Protein AF-A0AAW7ZE45-F1 (afdb_monomer)

Sequence (85 aa):
MDSATPMAKDLVVPYETLEEAISTGEEYFLNEVLRIARITIQNGGKVIIRKEHLNPNRQDIEEFTKLDEIDKWEKGLRRDFQGVK

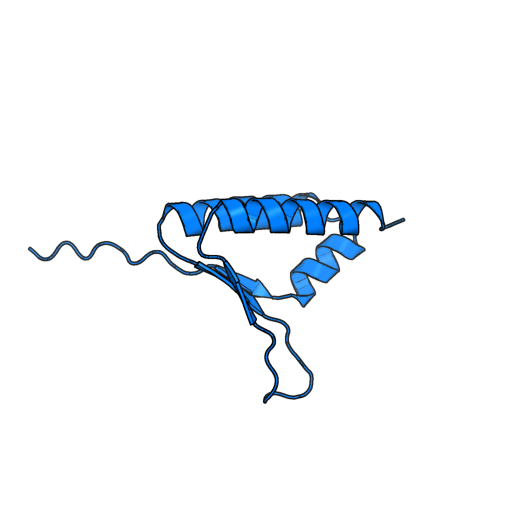Solvent-accessible surface area (backbone atoms only — not comparable to full-atom values): 4935 Å² total; per-residue (Å²): 134,85,79,76,72,78,75,43,65,62,45,76,42,56,38,65,63,53,49,48,33,37,70,71,64,37,58,68,59,55,52,51,52,52,52,51,44,52,51,25,31,75,60,68,13,35,34,34,38,40,41,87,44,98,50,88,91,49,69,58,72,49,78,40,71,48,67,72,53,51,54,53,47,51,56,51,53,54,56,56,39,72,69,55,128

Radius of gyration: 14.61 Å; Cα contacts (8 Å, |Δi|>4): 104; chains: 1; bounding box: 41×36×38 Å

pLDDT: mean 85.1, std 13.38, range [42.09, 97.25]

Structure (mmCIF, N/CA/C/O backbone):
data_AF-A0AAW7ZE45-F1
#
_entry.id   AF-A0AAW7ZE45-F1
#
loop_
_atom_site.group_PDB
_atom_site.id
_atom_site.type_symbol
_atom_site.label_atom_id
_atom_site.label_alt_id
_atom_site.label_comp_id
_atom_site.label_asym_id
_atom_site.label_entity_id
_atom_site.label_seq_id
_atom_site.pdbx_PDB_ins_code
_atom_site.Cartn_x
_atom_site.Cartn_y
_atom_site.Cartn_z
_atom_site.occupancy
_atom_site.B_iso_or_equiv
_atom_site.auth_seq_id
_atom_site.auth_comp_id
_atom_site.auth_asym_id
_atom_site.auth_atom_id
_atom_site.pdbx_PDB_model_num
ATOM 1 N N . MET A 1 1 ? -23.015 24.158 16.942 1.00 46.41 1 MET A N 1
ATOM 2 C CA . MET A 1 1 ? -21.552 23.962 16.914 1.00 46.41 1 MET A CA 1
ATOM 3 C C . MET A 1 1 ? -21.336 22.588 16.320 1.00 46.41 1 MET A C 1
ATOM 5 O O . MET A 1 1 ? -21.368 21.608 17.049 1.00 46.41 1 MET A O 1
ATOM 9 N N . ASP A 1 2 ? -21.250 22.517 14.997 1.00 42.09 2 ASP A N 1
ATOM 10 C CA . ASP A 1 2 ? -20.987 21.267 14.292 1.00 42.09 2 ASP A CA 1
ATOM 11 C C . ASP A 1 2 ? -19.481 21.028 14.311 1.00 42.09 2 ASP A C 1
ATOM 13 O O . ASP A 1 2 ? -18.723 21.638 13.558 1.00 42.09 2 ASP A O 1
ATOM 17 N N . SER A 1 3 ? -19.034 20.178 15.234 1.00 47.09 3 SER A N 1
ATOM 18 C CA . SER A 1 3 ? -17.692 19.612 15.169 1.00 47.09 3 SER A CA 1
ATOM 19 C C . SER A 1 3 ? -17.665 18.667 13.975 1.00 47.09 3 SER A C 1
ATOM 21 O O . SER A 1 3 ? -18.029 17.500 14.098 1.00 47.09 3 SER A O 1
ATOM 23 N N . ALA A 1 4 ? -17.270 19.179 12.809 1.00 51.88 4 ALA A N 1
ATOM 24 C CA . ALA A 1 4 ? -16.885 18.339 11.690 1.00 51.88 4 ALA A CA 1
ATOM 25 C C . ALA A 1 4 ? -15.713 17.476 12.166 1.00 51.88 4 ALA A C 1
ATOM 27 O O . ALA A 1 4 ? -14.586 17.956 12.289 1.00 51.88 4 ALA A O 1
ATOM 28 N N . THR A 1 5 ? -15.986 16.217 12.508 1.00 55.19 5 THR A N 1
ATOM 29 C CA . THR A 1 5 ? -14.934 15.218 12.660 1.00 55.19 5 THR A CA 1
ATOM 30 C C . THR A 1 5 ? -14.155 15.242 11.347 1.00 55.19 5 THR A C 1
ATOM 32 O O . THR A 1 5 ? -14.776 15.033 10.301 1.00 55.19 5 THR A O 1
ATOM 35 N N . PRO A 1 6 ? -12.852 15.575 11.341 1.00 52.28 6 PRO A N 1
ATOM 36 C CA . PRO A 1 6 ? -12.089 15.542 10.107 1.00 52.28 6 PRO A CA 1
ATOM 37 C C . PRO A 1 6 ? -12.183 14.116 9.570 1.00 52.28 6 PRO A C 1
ATOM 39 O O . PRO A 1 6 ? -11.737 13.176 10.226 1.00 52.28 6 PRO A O 1
ATOM 42 N N . MET A 1 7 ? -12.845 13.949 8.422 1.00 58.38 7 MET A N 1
ATOM 43 C CA . MET A 1 7 ? -12.897 12.659 7.748 1.00 58.38 7 MET A CA 1
ATOM 44 C C . MET A 1 7 ? -11.453 12.252 7.480 1.00 58.38 7 MET A C 1
ATOM 46 O O . MET A 1 7 ? -10.686 13.031 6.905 1.00 58.38 7 MET A O 1
ATOM 50 N N . ALA A 1 8 ? -11.060 11.078 7.963 1.00 68.06 8 ALA A N 1
ATOM 51 C CA . ALA A 1 8 ? -9.719 10.579 7.736 1.00 68.06 8 ALA A CA 1
ATOM 52 C C . ALA A 1 8 ? -9.443 10.531 6.235 1.00 68.06 8 ALA A C 1
ATOM 54 O O . ALA A 1 8 ? -10.263 10.063 5.448 1.00 68.06 8 ALA A O 1
ATOM 55 N N . LYS A 1 9 ? -8.299 11.085 5.836 1.00 82.38 9 LYS A N 1
ATOM 56 C CA . LYS A 1 9 ? -7.908 11.129 4.433 1.00 82.38 9 LYS A CA 1
ATOM 57 C C . LYS A 1 9 ? -7.422 9.743 4.017 1.00 82.38 9 LYS A C 1
ATOM 59 O O . LYS A 1 9 ? -6.484 9.223 4.623 1.00 82.38 9 LYS A O 1
ATOM 64 N N . ASP A 1 10 ? -8.040 9.184 2.981 1.00 93.25 10 ASP A N 1
ATOM 65 C CA . ASP A 1 10 ? -7.601 7.928 2.374 1.00 93.25 10 ASP A CA 1
ATOM 66 C C . ASP A 1 10 ? -6.167 8.051 1.845 1.00 93.25 10 ASP A C 1
ATOM 68 O O . ASP A 1 10 ? -5.763 9.090 1.307 1.00 93.25 10 ASP A O 1
ATOM 72 N N . LEU A 1 11 ? -5.397 6.976 1.998 1.00 93.19 11 LEU A N 1
ATOM 73 C CA . LEU A 1 11 ? -4.060 6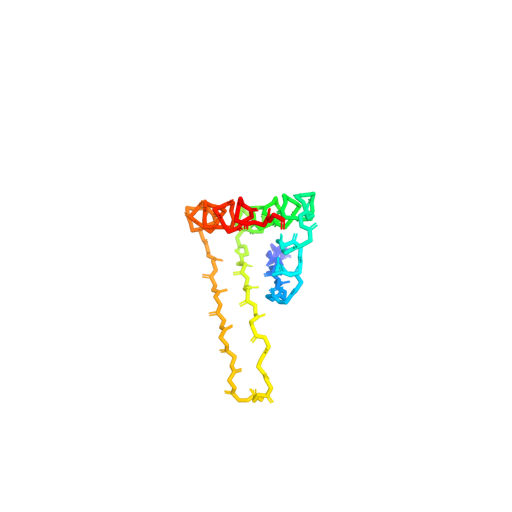.856 1.432 1.00 93.19 11 LEU A CA 1
ATOM 74 C C . LEU A 1 11 ? -4.170 6.167 0.076 1.00 93.19 11 LEU A C 1
ATOM 76 O O . LEU A 1 11 ? -4.621 5.029 0.002 1.00 93.19 11 LEU A O 1
ATOM 80 N N . VAL A 1 12 ? -3.711 6.829 -0.982 1.00 91.94 12 VAL A N 1
ATOM 81 C CA . VAL A 1 12 ? -3.585 6.222 -2.311 1.00 91.94 12 VAL A CA 1
ATOM 82 C C . VAL A 1 12 ? -2.107 6.002 -2.596 1.00 91.94 12 VAL A C 1
ATOM 84 O O . VAL A 1 12 ? -1.337 6.961 -2.593 1.00 91.94 12 VAL A O 1
ATOM 87 N N . VAL A 1 13 ? -1.724 4.752 -2.837 1.00 90.88 13 VAL A N 1
ATOM 88 C CA . VAL A 1 13 ? -0.360 4.361 -3.201 1.00 90.88 13 VAL A CA 1
ATOM 89 C C . VAL A 1 13 ? -0.382 3.867 -4.651 1.00 90.88 13 VAL A C 1
ATOM 91 O O . VAL A 1 13 ? -1.079 2.890 -4.946 1.00 90.88 13 VAL A O 1
ATOM 94 N N . PRO A 1 14 ? 0.337 4.521 -5.576 1.00 90.19 14 PRO A N 1
ATOM 95 C CA . PRO A 1 14 ? 0.544 3.983 -6.916 1.00 90.19 14 PRO A CA 1
ATOM 96 C C . PRO A 1 14 ? 1.314 2.663 -6.833 1.00 90.19 14 PRO A C 1
ATOM 98 O O . PRO A 1 14 ? 2.313 2.569 -6.114 1.00 90.19 14 PRO A O 1
ATOM 101 N N . TYR A 1 15 ? 0.844 1.639 -7.540 1.00 87.62 15 TYR A N 1
ATOM 102 C CA . TYR A 1 15 ? 1.481 0.325 -7.518 1.00 87.62 15 TYR A CA 1
ATOM 103 C C . TYR A 1 15 ? 2.893 0.378 -8.100 1.00 87.62 15 TYR A C 1
ATOM 105 O O . TYR A 1 15 ? 3.791 -0.249 -7.554 1.00 87.62 15 TYR A O 1
ATOM 113 N N . GLU A 1 16 ? 3.103 1.172 -9.146 1.00 87.44 16 GLU A N 1
ATOM 114 C CA . GLU A 1 16 ? 4.381 1.306 -9.843 1.00 87.44 16 GLU A CA 1
ATOM 115 C C . GLU A 1 16 ? 5.455 1.866 -8.906 1.00 87.44 16 GLU A C 1
ATOM 117 O O . GLU A 1 16 ? 6.568 1.358 -8.869 1.00 87.44 16 GLU A O 1
ATOM 122 N N . THR A 1 17 ? 5.109 2.862 -8.083 1.00 86.62 17 THR A N 1
ATOM 123 C CA . THR A 1 17 ? 6.032 3.424 -7.084 1.00 86.62 17 THR A CA 1
ATOM 124 C C . THR A 1 17 ? 6.386 2.399 -6.006 1.00 86.62 17 THR A C 1
ATOM 126 O O . THR A 1 17 ? 7.524 2.337 -5.546 1.00 86.62 17 THR A O 1
ATOM 129 N N . LEU A 1 18 ? 5.417 1.582 -5.588 1.00 88.12 18 LEU A N 1
ATOM 130 C CA . LEU A 1 18 ? 5.661 0.517 -4.621 1.00 88.12 18 LEU A CA 1
ATOM 131 C C . LEU A 1 18 ? 6.543 -0.591 -5.212 1.00 88.12 18 LEU A C 1
ATOM 133 O O . LEU A 1 18 ? 7.459 -1.063 -4.544 1.00 88.12 18 LEU A O 1
ATOM 137 N N . GLU A 1 19 ? 6.269 -1.001 -6.449 1.00 88.50 19 GLU A N 1
ATOM 138 C CA . GLU A 1 19 ? 7.035 -2.012 -7.176 1.00 88.50 19 GLU A CA 1
ATOM 139 C C . GLU A 1 19 ? 8.468 -1.543 -7.440 1.00 88.50 19 GLU A C 1
ATOM 141 O O . GLU A 1 19 ? 9.407 -2.301 -7.197 1.00 88.50 19 GLU A O 1
ATOM 146 N N . GLU A 1 20 ? 8.647 -0.284 -7.849 1.00 89.75 20 GLU A N 1
ATOM 147 C CA . GLU A 1 20 ? 9.958 0.341 -8.017 1.00 89.75 20 GLU A CA 1
ATOM 148 C C . GLU A 1 20 ? 10.749 0.263 -6.712 1.00 89.75 20 GLU A C 1
ATOM 150 O O . GLU A 1 20 ? 11.825 -0.331 -6.702 1.00 89.75 20 GLU A O 1
ATOM 155 N N . ALA A 1 21 ? 10.179 0.742 -5.602 1.00 88.38 21 ALA A N 1
ATOM 156 C CA . ALA A 1 21 ? 10.839 0.719 -4.300 1.00 88.38 21 ALA A CA 1
ATOM 157 C C . ALA A 1 21 ? 11.219 -0.695 -3.832 1.00 88.38 21 ALA A C 1
ATOM 159 O O . ALA A 1 21 ? 12.254 -0.881 -3.191 1.00 88.38 21 ALA A O 1
ATOM 160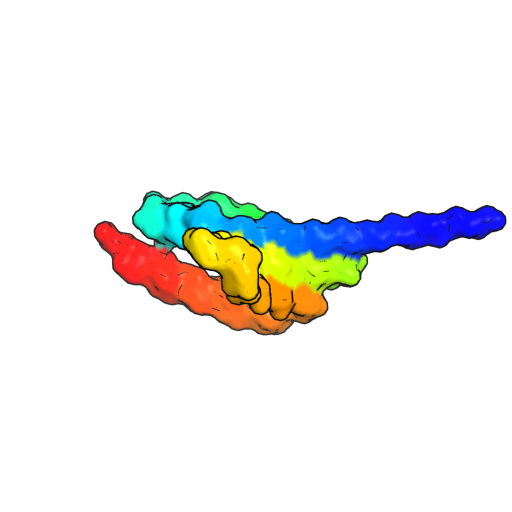 N N . ILE A 1 22 ? 10.405 -1.709 -4.150 1.00 88.94 22 ILE A N 1
ATOM 161 C CA . ILE A 1 22 ? 10.764 -3.108 -3.895 1.00 88.94 22 ILE A CA 1
ATOM 162 C C . ILE A 1 22 ? 11.957 -3.497 -4.767 1.00 88.94 22 ILE A C 1
ATOM 164 O O . ILE A 1 22 ? 12.969 -3.949 -4.239 1.00 88.94 22 ILE A O 1
ATOM 168 N N . SER A 1 23 ? 11.860 -3.288 -6.081 1.00 88.50 23 SER A N 1
ATOM 169 C CA . SER A 1 23 ? 12.865 -3.703 -7.067 1.00 88.50 23 SER A CA 1
ATOM 170 C C . SER A 1 23 ? 14.234 -3.035 -6.895 1.00 88.50 23 SER A C 1
ATOM 172 O O . SER A 1 23 ? 15.250 -3.630 -7.250 1.00 88.50 23 SER A O 1
ATOM 174 N N . THR A 1 24 ? 14.276 -1.824 -6.340 1.00 88.50 24 THR A N 1
ATOM 175 C CA . THR A 1 24 ? 15.509 -1.068 -6.076 1.00 88.50 24 THR A CA 1
ATOM 176 C C . THR A 1 24 ? 16.064 -1.301 -4.674 1.00 88.50 24 THR A C 1
ATOM 178 O O . THR A 1 24 ? 17.165 -0.844 -4.366 1.00 88.50 24 THR A O 1
ATOM 181 N N . GLY A 1 25 ? 15.340 -2.025 -3.816 1.00 85.75 25 GLY A N 1
ATOM 182 C CA . GLY A 1 25 ? 15.755 -2.254 -2.439 1.00 85.75 25 GLY A CA 1
ATOM 183 C C . GLY A 1 25 ? 15.604 -1.016 -1.542 1.00 85.75 25 GLY A C 1
ATOM 184 O O . GLY A 1 25 ? 16.313 -0.887 -0.541 1.00 85.75 25 GLY A O 1
ATOM 185 N N . GLU A 1 26 ? 14.674 -0.109 -1.845 1.00 90.00 26 GLU A N 1
ATOM 186 C CA . GLU A 1 26 ? 14.386 1.079 -1.034 1.00 90.00 26 GLU A CA 1
ATOM 187 C C . GLU A 1 26 ? 13.537 0.745 0.203 1.00 90.00 26 GLU A C 1
ATOM 189 O O . GLU A 1 26 ? 12.369 1.117 0.339 1.00 90.00 26 GLU A O 1
ATOM 194 N N . GLU A 1 27 ? 14.148 0.057 1.170 1.00 88.12 27 GLU A N 1
ATOM 195 C CA . GLU A 1 27 ? 13.445 -0.419 2.368 1.00 88.12 27 GLU A CA 1
ATOM 196 C C . GLU A 1 27 ? 12.864 0.741 3.195 1.00 88.12 27 GLU A C 1
ATOM 198 O O . GLU A 1 27 ? 11.809 0.620 3.821 1.00 88.12 27 GLU A O 1
ATOM 203 N N . TYR A 1 28 ? 13.530 1.899 3.173 1.00 89.88 28 TYR A N 1
ATOM 204 C CA . TYR A 1 28 ? 13.047 3.110 3.832 1.00 89.88 28 TYR A CA 1
ATOM 205 C C . TYR A 1 28 ? 11.686 3.562 3.286 1.00 89.88 28 TYR A C 1
ATOM 207 O O . TYR A 1 28 ? 10.783 3.848 4.074 1.00 89.88 28 TYR A O 1
ATOM 215 N N . PHE A 1 29 ? 11.519 3.582 1.959 1.00 89.62 29 PHE A N 1
ATOM 216 C CA . PHE A 1 29 ? 10.261 3.970 1.326 1.00 89.62 29 PHE A CA 1
ATOM 217 C C . PHE A 1 29 ? 9.143 2.992 1.696 1.00 89.62 29 PHE A C 1
ATOM 219 O O . PHE A 1 29 ? 8.072 3.409 2.141 1.00 89.62 29 PHE A O 1
ATOM 226 N N . LEU A 1 30 ? 9.418 1.688 1.598 1.00 90.31 30 LEU A N 1
ATOM 227 C CA . LEU A 1 30 ? 8.473 0.638 1.976 1.00 90.31 30 LEU A CA 1
ATOM 228 C C . LEU A 1 30 ? 8.004 0.789 3.434 1.00 90.31 30 LEU A C 1
ATOM 230 O O . LEU A 1 30 ? 6.804 0.751 3.715 1.00 90.31 30 LEU A O 1
ATOM 234 N N . ASN A 1 31 ? 8.940 0.996 4.363 1.00 91.94 31 ASN A N 1
ATOM 235 C CA . ASN A 1 31 ? 8.624 1.185 5.778 1.00 91.94 31 ASN A CA 1
ATOM 236 C C . ASN A 1 31 ? 7.772 2.443 6.012 1.00 91.94 31 ASN A C 1
ATOM 238 O O . ASN A 1 31 ? 6.845 2.412 6.824 1.00 91.94 31 ASN A O 1
ATOM 242 N N . GLU A 1 32 ? 8.047 3.534 5.298 1.00 93.94 32 GLU A N 1
ATOM 243 C CA . GLU A 1 32 ? 7.280 4.773 5.416 1.00 93.94 32 GLU A CA 1
ATOM 244 C C . GLU A 1 32 ? 5.849 4.614 4.880 1.00 93.94 32 GLU A C 1
ATOM 246 O O . GLU A 1 32 ? 4.894 5.017 5.551 1.00 93.94 32 GLU A O 1
ATOM 251 N N . VAL A 1 33 ? 5.670 3.941 3.737 1.00 93.38 33 VAL A N 1
ATOM 252 C CA . VAL A 1 33 ? 4.343 3.612 3.188 1.00 93.38 33 VAL A CA 1
ATOM 253 C C . VAL A 1 33 ? 3.537 2.771 4.176 1.00 93.38 33 VAL A C 1
ATOM 255 O O . VAL A 1 33 ? 2.392 3.108 4.478 1.00 93.38 33 VAL A O 1
ATOM 258 N N . LEU A 1 34 ? 4.133 1.714 4.736 1.00 94.50 34 LEU A N 1
ATOM 259 C CA . LEU A 1 34 ? 3.474 0.850 5.721 1.00 94.50 34 LEU A CA 1
ATOM 260 C C . LEU A 1 34 ? 3.106 1.609 7.002 1.00 94.50 34 LEU A C 1
ATOM 262 O O . LEU A 1 34 ? 2.025 1.408 7.562 1.00 94.50 34 LEU A O 1
ATOM 266 N N . ARG A 1 35 ? 3.978 2.511 7.462 1.00 95.88 35 ARG A N 1
ATOM 267 C CA . ARG A 1 35 ? 3.719 3.359 8.628 1.00 95.88 35 ARG A CA 1
ATOM 268 C C . ARG A 1 35 ? 2.516 4.271 8.393 1.00 95.88 35 ARG A C 1
ATOM 270 O O . ARG A 1 35 ? 1.621 4.319 9.238 1.00 95.88 35 ARG A O 1
ATOM 277 N N . ILE A 1 36 ? 2.475 4.969 7.258 1.00 95.31 36 ILE A N 1
ATOM 278 C CA . ILE A 1 36 ? 1.365 5.866 6.908 1.00 95.31 36 ILE A CA 1
ATOM 279 C C . ILE A 1 36 ? 0.077 5.059 6.712 1.00 95.31 36 ILE A C 1
ATOM 281 O O . ILE A 1 36 ? -0.959 5.449 7.241 1.00 95.31 36 ILE A O 1
ATOM 285 N N . ALA A 1 37 ? 0.144 3.901 6.051 1.00 95.44 37 ALA A N 1
ATOM 286 C CA . ALA A 1 37 ? -0.992 3.006 5.854 1.00 95.44 37 ALA A CA 1
ATOM 287 C C . ALA A 1 37 ? -1.662 2.616 7.181 1.00 95.44 37 ALA A C 1
ATOM 289 O O . ALA A 1 37 ? -2.876 2.759 7.333 1.00 95.44 37 ALA A O 1
ATOM 290 N N . ARG A 1 38 ? -0.875 2.196 8.181 1.00 96.25 38 ARG A N 1
ATOM 291 C CA . ARG A 1 38 ? -1.390 1.866 9.522 1.00 96.25 38 ARG A CA 1
ATOM 292 C C . ARG A 1 38 ? -2.065 3.067 10.186 1.00 96.25 38 ARG A C 1
ATOM 294 O O . ARG A 1 38 ? -3.160 2.914 10.723 1.00 96.25 38 ARG A O 1
ATOM 301 N N . ILE A 1 39 ? -1.444 4.247 10.116 1.00 95.75 39 ILE A N 1
ATOM 302 C CA . ILE A 1 39 ? -2.003 5.491 10.670 1.00 95.75 39 ILE A CA 1
ATOM 303 C C . ILE A 1 39 ? -3.334 5.835 9.988 1.00 95.75 39 ILE A C 1
ATOM 305 O O . ILE A 1 39 ? -4.297 6.188 10.666 1.00 95.75 39 ILE A O 1
ATOM 309 N N . THR A 1 40 ? -3.418 5.697 8.664 1.00 95.69 40 THR A N 1
ATOM 310 C CA . THR A 1 40 ? -4.648 5.939 7.902 1.00 95.69 40 THR A CA 1
ATOM 311 C C . THR A 1 40 ? -5.785 5.039 8.377 1.00 95.69 40 THR A C 1
ATOM 313 O O . THR A 1 40 ? -6.856 5.555 8.697 1.00 95.69 40 THR A O 1
ATOM 316 N N . ILE A 1 41 ? -5.549 3.728 8.510 1.00 95.31 41 ILE A N 1
ATOM 317 C CA . ILE A 1 41 ? -6.560 2.792 9.026 1.00 95.31 41 ILE A CA 1
ATOM 318 C C . ILE A 1 41 ? -6.955 3.127 10.469 1.00 95.31 41 ILE A C 1
ATOM 320 O O . ILE A 1 41 ? -8.138 3.137 10.800 1.00 95.31 41 ILE A O 1
ATOM 324 N N . GLN A 1 42 ? -5.986 3.436 11.337 1.00 94.31 42 GLN A N 1
ATOM 325 C CA . GLN A 1 42 ? -6.250 3.805 12.735 1.00 94.31 42 GLN A CA 1
ATOM 3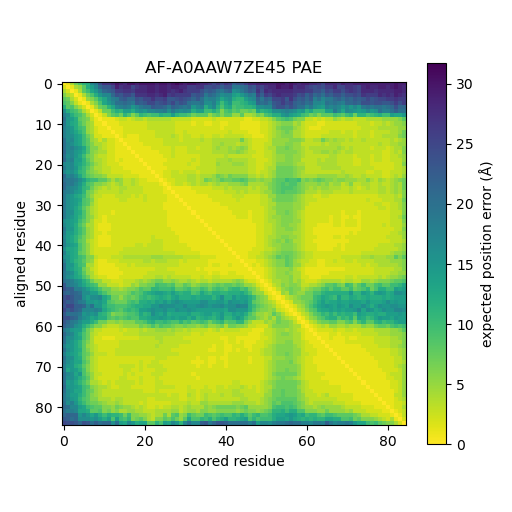26 C C . GLN A 1 42 ? -7.109 5.064 12.862 1.00 94.31 42 GLN A C 1
ATOM 328 O O . GLN A 1 42 ? -7.913 5.167 13.786 1.00 94.31 42 GLN A O 1
ATOM 333 N N . ASN A 1 43 ? -6.967 5.995 11.922 1.00 93.81 43 ASN A N 1
ATOM 334 C CA . ASN A 1 43 ? -7.779 7.204 11.865 1.00 93.81 43 ASN A CA 1
ATOM 335 C C . ASN A 1 43 ? -9.167 6.966 11.245 1.00 93.81 43 ASN A C 1
ATOM 337 O O . ASN A 1 43 ? -9.989 7.877 11.250 1.00 93.81 43 ASN A O 1
ATOM 341 N N . GLY A 1 44 ? -9.455 5.763 10.738 1.00 91.44 44 GLY A N 1
ATOM 342 C CA . GLY A 1 44 ? -10.726 5.419 10.095 1.00 91.44 44 GLY A CA 1
ATOM 343 C C . GLY A 1 44 ? -10.774 5.699 8.591 1.00 91.44 44 GLY A C 1
ATOM 344 O O . GLY A 1 44 ? -11.862 5.722 8.021 1.00 91.44 44 GLY A O 1
ATOM 345 N N . GLY A 1 45 ? -9.624 5.937 7.954 1.00 94.00 45 GLY A N 1
ATOM 346 C CA . GLY A 1 45 ? -9.503 5.988 6.496 1.00 94.00 45 GLY A CA 1
ATOM 347 C C . GLY A 1 45 ? -9.254 4.600 5.906 1.00 94.00 45 GLY A C 1
ATOM 348 O O . GLY A 1 45 ? -9.139 3.611 6.633 1.00 94.00 45 GLY A O 1
ATOM 349 N N . LYS A 1 46 ? -9.116 4.529 4.582 1.00 95.19 46 LYS A N 1
ATOM 350 C CA . LYS A 1 46 ? -8.682 3.315 3.875 1.00 95.19 46 LYS A CA 1
ATOM 351 C C . LYS A 1 46 ? -7.389 3.527 3.097 1.00 95.19 46 LYS A C 1
ATOM 353 O O . LYS A 1 46 ? -7.012 4.653 2.769 1.00 95.19 46 LYS A O 1
ATOM 358 N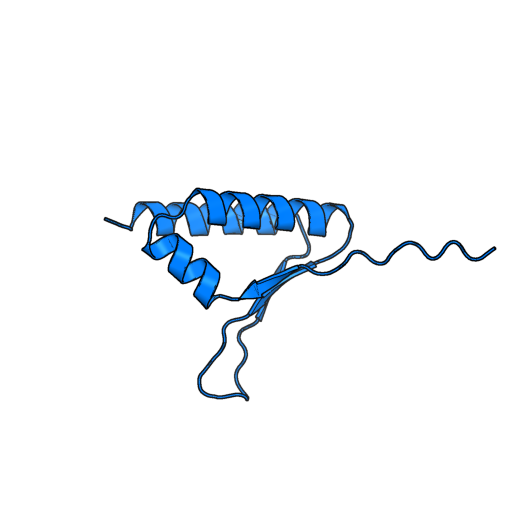 N . VAL A 1 47 ? -6.704 2.428 2.806 1.00 95.75 47 VAL A N 1
ATOM 359 C CA . VAL A 1 47 ? -5.513 2.407 1.950 1.00 95.75 47 VAL A CA 1
ATOM 360 C C . VAL A 1 47 ? -5.897 1.785 0.619 1.00 95.75 47 VAL A C 1
ATOM 362 O O . VAL A 1 47 ? -6.537 0.741 0.588 1.00 95.75 47 VAL A O 1
ATOM 365 N N . ILE A 1 48 ? -5.526 2.438 -0.473 1.00 94.25 48 ILE A N 1
ATOM 366 C CA . ILE A 1 48 ? -5.903 2.068 -1.832 1.00 94.25 48 ILE A CA 1
ATOM 367 C C . ILE A 1 48 ? -4.624 1.922 -2.645 1.00 94.25 48 ILE A C 1
ATOM 369 O O . ILE A 1 48 ? -3.894 2.896 -2.827 1.00 94.25 48 ILE A O 1
ATOM 373 N N . ILE A 1 49 ? -4.368 0.724 -3.157 1.00 91.94 49 ILE A N 1
ATOM 374 C CA . ILE A 1 49 ? -3.294 0.475 -4.116 1.00 91.94 49 ILE A CA 1
ATOM 375 C C . ILE A 1 49 ? -3.902 0.514 -5.502 1.00 91.94 49 ILE A C 1
ATOM 377 O O . ILE A 1 49 ? -4.834 -0.236 -5.801 1.00 91.94 49 ILE A O 1
ATOM 381 N N . ARG A 1 50 ? -3.396 1.411 -6.343 1.00 87.38 50 ARG A N 1
ATOM 382 C CA . ARG A 1 50 ? -3.882 1.584 -7.710 1.00 87.38 50 ARG A CA 1
ATOM 383 C C . ARG A 1 50 ? -2.835 1.060 -8.681 1.00 87.38 50 ARG A C 1
ATOM 385 O O . ARG A 1 50 ? -1.752 1.626 -8.748 1.00 87.38 50 ARG A O 1
ATOM 392 N N . LYS A 1 51 ? -3.179 0.016 -9.436 1.00 81.62 51 LYS A N 1
ATOM 393 C CA . LYS A 1 51 ? -2.415 -0.422 -10.612 1.00 81.62 51 LYS A CA 1
ATOM 394 C C . LYS A 1 51 ? -2.889 0.364 -11.824 1.00 81.62 51 LYS A C 1
ATOM 396 O O . LYS A 1 51 ? -4.059 0.245 -12.207 1.00 81.62 51 LYS A O 1
ATOM 401 N N . GLU A 1 52 ? -2.015 1.176 -12.407 1.00 73.50 52 GLU A N 1
ATOM 402 C CA . GLU A 1 52 ? -2.315 1.857 -13.656 1.00 73.50 52 GLU A CA 1
ATOM 403 C C . GLU A 1 52 ? -2.062 0.899 -14.821 1.00 73.50 52 GLU A C 1
ATOM 405 O O . GLU A 1 52 ? -0.968 0.384 -15.034 1.00 73.50 52 GLU A O 1
ATOM 410 N N . HIS A 1 53 ? -3.109 0.628 -15.598 1.00 71.25 53 HIS A N 1
ATOM 411 C CA . HIS A 1 53 ? -2.981 -0.153 -16.823 1.00 71.25 53 HIS A CA 1
ATOM 412 C C . HIS A 1 53 ? -2.976 0.774 -18.033 1.00 71.25 53 HIS A C 1
ATOM 414 O O . HIS A 1 53 ? -3.678 1.783 -18.068 1.00 71.25 53 HIS A O 1
ATOM 420 N N . LEU A 1 54 ? -2.279 0.357 -19.094 1.00 69.19 54 LEU A N 1
ATOM 421 C CA . LEU A 1 54 ? -2.322 1.021 -20.407 1.00 69.19 54 LEU A CA 1
ATOM 422 C C . LEU A 1 54 ? -3.751 1.133 -20.971 1.00 69.19 54 LEU A C 1
ATOM 424 O O . LEU A 1 54 ? -4.025 1.989 -21.809 1.00 69.19 54 LEU A O 1
ATOM 428 N N . ASN A 1 55 ? -4.663 0.261 -20.528 1.00 74.38 55 ASN A N 1
ATOM 429 C CA . ASN A 1 55 ? -6.084 0.387 -20.811 1.00 74.38 55 ASN A CA 1
ATOM 430 C C . ASN A 1 55 ? -6.761 1.212 -19.699 1.00 74.38 55 ASN A C 1
ATOM 432 O O . ASN A 1 55 ? -6.945 0.681 -18.603 1.00 74.38 55 ASN A O 1
ATOM 436 N N . PRO A 1 56 ? -7.220 2.447 -19.973 1.00 66.12 56 PRO A N 1
ATOM 437 C CA . PRO A 1 56 ? -7.821 3.319 -18.960 1.00 66.12 56 PRO A CA 1
ATOM 438 C C . PRO A 1 56 ? -9.130 2.770 -18.369 1.00 66.12 56 PRO A C 1
ATOM 440 O O . PRO A 1 56 ? -9.559 3.219 -17.310 1.00 66.12 56 PRO A O 1
ATOM 443 N N . ASN A 1 57 ? -9.759 1.786 -19.024 1.00 71.94 57 ASN A N 1
ATOM 444 C CA . ASN A 1 57 ? -10.974 1.129 -18.537 1.00 71.94 57 ASN A CA 1
ATOM 445 C C . ASN A 1 57 ? -10.692 -0.047 -17.589 1.00 71.94 57 ASN A C 1
ATOM 447 O O . ASN A 1 57 ? -11.630 -0.663 -17.086 1.00 71.94 57 ASN A O 1
ATOM 451 N N . ARG A 1 58 ? -9.419 -0.392 -17.366 1.00 68.25 58 ARG A N 1
ATOM 452 C CA . ARG A 1 58 ? -9.007 -1.444 -16.440 1.00 68.25 58 ARG A CA 1
ATOM 453 C C . ARG A 1 58 ? -8.213 -0.810 -15.305 1.00 68.25 58 ARG A C 1
ATOM 455 O O . ARG A 1 58 ? -7.090 -0.371 -15.505 1.00 68.25 58 ARG A O 1
ATOM 462 N N . GLN A 1 59 ? -8.798 -0.772 -14.117 1.00 66.31 59 GLN A N 1
ATOM 463 C CA . GLN A 1 59 ? -8.089 -0.410 -12.894 1.00 66.31 59 GLN A CA 1
ATOM 464 C C . GLN A 1 59 ? -8.204 -1.590 -11.945 1.00 66.31 59 GLN A C 1
ATOM 466 O O . GLN A 1 59 ? -9.310 -1.946 -11.539 1.00 66.31 59 GLN A O 1
ATOM 471 N N . ASP A 1 60 ? -7.068 -2.201 -11.618 1.00 78.62 60 ASP A N 1
ATOM 472 C CA . ASP A 1 60 ? -7.027 -3.157 -10.520 1.00 78.62 60 ASP A CA 1
ATOM 473 C C . ASP A 1 60 ? -6.758 -2.342 -9.252 1.00 78.62 60 ASP A C 1
ATOM 475 O O . ASP A 1 60 ? -5.700 -1.724 -9.099 1.00 78.62 60 ASP A O 1
ATOM 479 N N . ILE A 1 61 ? -7.772 -2.271 -8.392 1.00 86.38 61 ILE A N 1
ATOM 480 C CA . ILE A 1 61 ? -7.728 -1.536 -7.131 1.00 86.38 61 ILE A CA 1
ATOM 481 C C . ILE A 1 61 ? -7.716 -2.558 -6.000 1.00 86.38 61 ILE A C 1
ATOM 483 O O . ILE A 1 61 ? -8.634 -3.371 -5.889 1.00 86.38 61 ILE A O 1
ATOM 487 N N . GLU A 1 62 ? -6.694 -2.497 -5.153 1.00 91.19 62 GLU A N 1
ATOM 488 C CA . GLU A 1 62 ? -6.667 -3.234 -3.890 1.00 91.19 62 GLU A CA 1
ATOM 489 C C . GLU A 1 62 ? -6.982 -2.253 -2.759 1.00 91.19 62 GLU A C 1
ATOM 491 O O . GLU A 1 62 ? -6.314 -1.229 -2.616 1.00 91.19 62 GLU A O 1
ATOM 496 N N . GLU A 1 63 ? -8.023 -2.536 -1.976 1.00 94.75 63 GLU A N 1
ATOM 497 C CA . GLU A 1 63 ? -8.435 -1.695 -0.851 1.00 94.75 63 GLU A CA 1
ATOM 498 C C . GLU A 1 63 ? -8.201 -2.418 0.476 1.00 94.75 63 GLU A C 1
ATOM 500 O O . GLU A 1 63 ? -8.578 -3.578 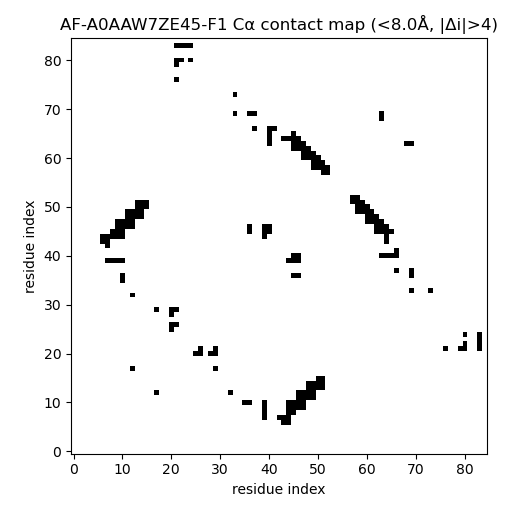0.644 1.00 94.75 63 GLU A O 1
ATOM 505 N N . PHE A 1 64 ? -7.635 -1.695 1.437 1.00 95.75 64 PHE A 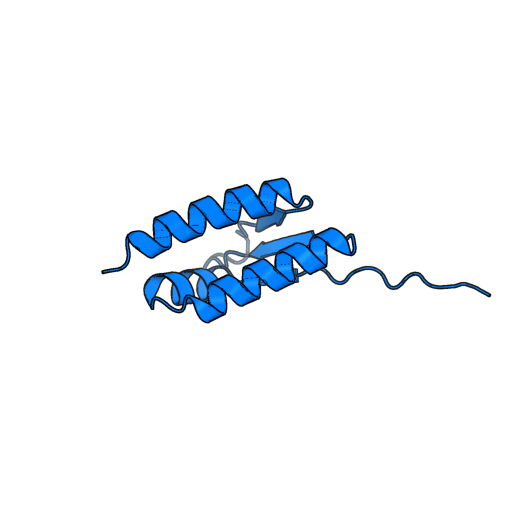N 1
ATOM 506 C CA . PHE A 1 64 ? -7.437 -2.141 2.807 1.00 95.75 64 PHE A CA 1
ATOM 507 C C . PHE A 1 64 ? -8.197 -1.218 3.752 1.00 95.75 64 PHE A C 1
ATOM 509 O O . PHE A 1 64 ? -8.092 0.007 3.671 1.00 95.75 64 PHE A O 1
ATOM 516 N N . THR A 1 65 ? -8.952 -1.815 4.665 1.00 95.75 65 THR A N 1
ATOM 517 C CA . THR A 1 65 ? -9.783 -1.117 5.658 1.00 95.75 65 THR A CA 1
ATOM 518 C C . THR A 1 65 ? -9.451 -1.534 7.090 1.00 95.75 65 THR A C 1
ATOM 520 O O . THR A 1 65 ? -9.965 -0.943 8.039 1.00 95.75 65 THR A O 1
ATOM 523 N N . LYS A 1 66 ? -8.590 -2.545 7.270 1.00 97.06 66 LYS A N 1
ATOM 524 C CA . LYS A 1 66 ? -8.229 -3.100 8.578 1.00 97.06 66 LYS A CA 1
ATOM 525 C C . LYS A 1 66 ? -6.725 -3.294 8.729 1.00 97.06 66 LYS A C 1
ATOM 527 O O . LYS A 1 66 ? -6.003 -3.573 7.775 1.00 97.06 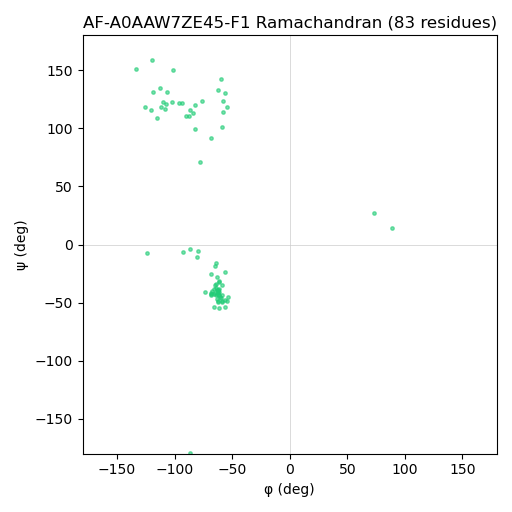66 LYS A O 1
ATOM 532 N N . LEU A 1 67 ? -6.257 -3.202 9.974 1.00 95.94 67 LEU A N 1
ATOM 533 C CA . LEU A 1 67 ? -4.839 -3.364 10.309 1.00 95.94 67 LEU A CA 1
ATOM 534 C C . LEU A 1 67 ? -4.316 -4.773 10.008 1.00 95.94 67 LEU A C 1
ATOM 536 O O . LEU A 1 67 ? -3.175 -4.908 9.579 1.00 95.94 67 LEU A O 1
ATOM 540 N N . ASP A 1 68 ? -5.142 -5.810 10.171 1.00 97.25 68 ASP A N 1
ATOM 541 C CA . ASP A 1 68 ? -4.734 -7.189 9.884 1.00 97.25 68 ASP A CA 1
ATOM 542 C C . ASP A 1 68 ? -4.523 -7.439 8.383 1.00 97.25 68 ASP A C 1
ATOM 544 O O . ASP A 1 68 ? -3.764 -8.329 7.998 1.00 97.25 68 ASP A O 1
ATOM 548 N N . GLU A 1 69 ? -5.183 -6.659 7.525 1.00 96.56 69 GLU A N 1
ATOM 549 C CA . GLU A 1 69 ? -4.970 -6.701 6.081 1.00 96.56 69 GLU A CA 1
ATOM 550 C C . GLU A 1 69 ? -3.632 -6.041 5.719 1.00 96.56 69 GLU A C 1
ATOM 552 O O . GLU A 1 69 ? -2.868 -6.613 4.941 1.00 96.56 69 GLU A O 1
ATOM 557 N N . ILE A 1 70 ? -3.289 -4.921 6.371 1.00 95.81 70 ILE A N 1
ATOM 558 C CA . ILE A 1 70 ? -1.965 -4.288 6.248 1.00 95.81 70 ILE A CA 1
ATOM 559 C C . ILE A 1 70 ? -0.852 -5.229 6.729 1.00 95.81 70 ILE A C 1
ATOM 561 O O . ILE A 1 70 ? 0.178 -5.342 6.071 1.00 95.81 70 ILE A O 1
ATOM 565 N N . ASP A 1 71 ? -1.060 -5.965 7.825 1.00 95.25 71 ASP A N 1
ATOM 566 C CA . ASP A 1 71 ? -0.085 -6.948 8.320 1.00 95.25 71 ASP A CA 1
ATOM 567 C C . ASP A 1 71 ? 0.161 -8.091 7.321 1.00 95.25 71 ASP A C 1
ATOM 569 O O . ASP A 1 71 ? 1.286 -8.576 7.173 1.00 95.25 71 ASP A O 1
ATOM 573 N N . LYS A 1 72 ? -0.893 -8.561 6.642 1.00 95.81 72 LYS A N 1
ATOM 574 C CA . LYS A 1 72 ? -0.780 -9.587 5.591 1.00 95.81 72 LYS A CA 1
ATOM 575 C C . LYS A 1 72 ? -0.056 -9.035 4.368 1.00 95.81 72 LYS A C 1
ATOM 577 O O . LYS A 1 72 ? 0.793 -9.729 3.809 1.00 95.81 72 LYS A O 1
ATOM 582 N N . TRP A 1 73 ? -0.371 -7.801 3.990 1.00 93.50 73 TRP A N 1
ATOM 583 C CA . TRP A 1 73 ? 0.264 -7.110 2.879 1.00 93.50 73 TRP A CA 1
ATOM 584 C C . TRP A 1 73 ? 1.762 -6.906 3.126 1.00 93.50 73 TRP A C 1
ATOM 586 O O . TRP A 1 73 ? 2.562 -7.341 2.305 1.00 93.50 73 TRP A O 1
ATOM 596 N N . GLU A 1 74 ? 2.162 -6.404 4.301 1.00 93.75 74 GLU A N 1
ATOM 597 C CA . GLU A 1 74 ? 3.572 -6.257 4.695 1.00 93.75 74 GLU A CA 1
ATOM 598 C C . GLU A 1 74 ? 4.351 -7.573 4.568 1.00 93.75 74 GLU A C 1
ATOM 600 O O . GLU A 1 74 ? 5.458 -7.593 4.031 1.00 93.75 74 GLU A O 1
ATOM 605 N N . LYS A 1 75 ? 3.778 -8.692 5.031 1.00 93.94 75 LYS A N 1
ATOM 606 C CA . LYS A 1 75 ? 4.419 -10.011 4.902 1.00 93.94 75 LYS A CA 1
ATOM 607 C C . LYS A 1 75 ? 4.633 -10.410 3.442 1.00 93.94 75 LYS A C 1
ATOM 609 O O . LYS A 1 75 ? 5.663 -11.007 3.135 1.00 93.94 75 LYS A O 1
ATOM 614 N N . GLY A 1 76 ? 3.676 -10.095 2.569 1.00 91.88 76 GLY A N 1
ATOM 615 C CA . GLY A 1 76 ? 3.807 -10.284 1.124 1.00 91.88 76 GLY A CA 1
ATOM 616 C C . GLY A 1 76 ? 4.954 -9.450 0.559 1.00 91.88 76 GLY A C 1
ATOM 617 O O . GLY A 1 76 ? 5.897 -10.013 0.013 1.00 91.88 76 GLY A O 1
ATOM 618 N N . LEU A 1 77 ? 4.933 -8.139 0.814 1.00 90.06 77 LEU A N 1
ATOM 619 C CA . LEU A 1 77 ? 5.944 -7.201 0.319 1.00 90.06 77 LEU A CA 1
ATOM 620 C C . LEU A 1 77 ? 7.354 -7.571 0.787 1.00 90.06 77 LEU A C 1
ATOM 622 O O . LEU A 1 77 ? 8.284 -7.562 -0.008 1.00 90.06 77 LEU A O 1
ATOM 626 N N . ARG A 1 78 ? 7.533 -7.951 2.060 1.00 88.12 78 ARG A N 1
ATOM 627 C CA . ARG A 1 78 ? 8.849 -8.351 2.590 1.00 88.12 78 ARG A CA 1
ATOM 628 C C . ARG A 1 78 ? 9.389 -9.620 1.937 1.00 88.12 78 ARG A C 1
ATOM 630 O O . ARG A 1 78 ? 10.598 -9.731 1.753 1.00 88.12 78 ARG A O 1
ATOM 637 N N . ARG A 1 79 ? 8.520 -10.573 1.589 1.00 89.50 79 ARG A N 1
ATOM 638 C CA . ARG A 1 79 ? 8.924 -11.766 0.834 1.00 89.50 79 A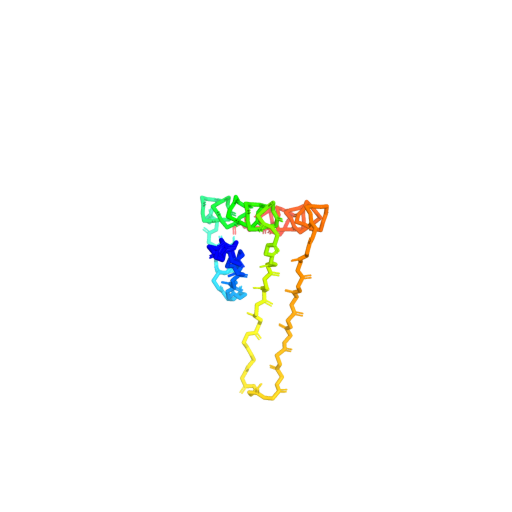RG A CA 1
ATOM 639 C C . ARG A 1 79 ? 9.391 -11.382 -0.568 1.00 89.50 79 ARG A C 1
ATOM 641 O O . ARG A 1 79 ? 10.400 -11.908 -1.024 1.00 89.50 79 ARG A O 1
ATOM 648 N N . ASP A 1 80 ? 8.677 -10.468 -1.215 1.00 86.19 80 ASP A N 1
ATOM 649 C CA . ASP A 1 80 ? 9.013 -10.006 -2.561 1.00 86.19 80 ASP A CA 1
ATOM 650 C C . ASP A 1 80 ? 10.340 -9.219 -2.544 1.00 86.19 80 ASP A C 1
ATOM 652 O O . ASP A 1 80 ? 11.218 -9.461 -3.368 1.00 86.19 80 ASP A O 1
ATOM 656 N N . PHE A 1 81 ? 10.556 -8.399 -1.513 1.00 84.31 81 PHE A N 1
ATOM 657 C CA . PHE A 1 81 ? 11.792 -7.648 -1.270 1.00 84.31 81 PHE A CA 1
ATOM 658 C C . PHE A 1 81 ? 13.020 -8.545 -1.036 1.00 84.31 81 PHE A C 1
ATOM 660 O O . PHE A 1 81 ? 14.098 -8.274 -1.549 1.00 84.31 81 PHE A O 1
ATOM 667 N N . GLN A 1 82 ? 12.873 -9.658 -0.308 1.00 84.75 82 GLN A N 1
ATOM 668 C CA . GLN A 1 82 ? 13.953 -10.645 -0.127 1.00 84.75 82 GLN A CA 1
ATOM 669 C C . GLN A 1 82 ? 14.363 -11.350 -1.432 1.00 84.75 82 GLN A C 1
ATOM 671 O O . GLN A 1 82 ? 15.435 -11.957 -1.491 1.00 84.75 82 GLN A O 1
ATOM 676 N N . GLY A 1 83 ? 13.511 -11.307 -2.461 1.00 80.44 83 GLY A N 1
ATOM 677 C CA . GLY A 1 83 ? 13.786 -11.854 -3.788 1.00 80.44 83 GLY A CA 1
ATOM 678 C C . GLY A 1 83 ? 14.638 -10.947 -4.680 1.00 80.44 83 GLY A C 1
ATOM 679 O O . GLY A 1 83 ? 15.098 -11.406 -5.725 1.00 80.44 83 GLY A O 1
ATOM 680 N N . VAL A 1 84 ? 14.865 -9.695 -4.276 1.00 77.94 84 VAL A N 1
ATOM 681 C CA . VAL A 1 84 ? 15.638 -8.700 -5.026 1.00 77.94 84 VAL A CA 1
ATOM 682 C C . VAL A 1 84 ? 17.127 -8.900 -4.719 1.00 77.94 84 VAL A C 1
ATOM 684 O O . VAL A 1 84 ? 17.558 -8.763 -3.574 1.00 77.94 84 VAL A O 1
ATOM 687 N N . LYS A 1 85 ? 17.903 -9.315 -5.728 1.00 59.50 85 LYS A N 1
ATOM 688 C CA . LYS A 1 85 ? 19.350 -9.585 -5.664 1.00 59.50 85 LYS A CA 1
ATOM 689 C C . LYS A 1 85 ? 20.109 -8.765 -6.691 1.00 59.50 85 LYS A C 1
ATOM 691 O O . LYS A 1 85 ? 19.621 -8.710 -7.840 1.00 59.50 85 LYS A O 1
#

Organism: NCBI:txid1397668

Mean predicted aligned error: 6.5 Å

Foldseek 3Di:
DDPPLPDQDEAEDEVVVLVVCLQVLVVVVVVVSLVVQLVSLVSQHKYWYWYDDPPNVDIDIDIGNDPVVSVVVSVVSVVSSVVHD

Nearest PDB structures (foldseek):
  1ydm-assembly1_B  TM=6.154E-01  e=7.454E-01  Bacillus subtilis
  3h4r-assembly1_A  TM=4.220E-01  e=5.058E-01  Escherichia coli K-12
  3slp-assembly1_B  TM=3.221E-01  e=2.546E+00  Lambdavirus lambda

Secondary structure (DSSP, 8-state):
------PPPPEEEEHHHHHHHHHTT-HHHHHHHHHHHHHHHHTT--EEEEEE-SSTT-EEEEEE-SHHHHHHHHHHHHHHHHT--